Protein AF-A0A2H9PCR6-F1 (afdb_monomer_lite)

Foldseek 3Di:
DLVCLVVQQVCVVVVAADEDEDELVCLLVSLVRHAPPRYHYDYDDPDPVSVVVSVVSNVVRHD

Secondary structure (DSSP, 8-state):
-GGGHHHHHHHHHTT--EEEE--GGGHHHHHHHS-STTEEEE---SSHHHHHHHHHHHHTT--

Sequence (63 aa):
MTKWVSLIKRIQQAGKLVYIDIAPQELETILAEVSPKGLMIITSASSEEEAKELIKKAEKFTR

Structure (mmCIF, N/CA/C/O backbone):
data_AF-A0A2H9PCR6-F1
#
_entry.id   AF-A0A2H9PCR6-F1
#
loop_
_atom_site.group_PDB
_atom_site.id
_atom_site.type_symbol
_atom_site.label_atom_id
_atom_site.label_alt_id
_atom_site.label_comp_id
_atom_site.label_asym_id
_atom_site.label_entity_id
_atom_site.label_seq_id
_atom_site.pdbx_PDB_ins_code
_atom_site.Cartn_x
_atom_site.Cartn_y
_atom_si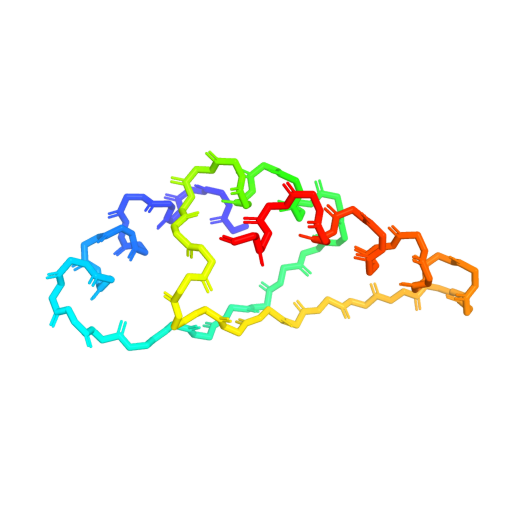te.Cartn_z
_atom_site.occupancy
_atom_site.B_iso_or_equiv
_atom_site.auth_seq_id
_atom_site.auth_comp_id
_atom_site.auth_asym_id
_atom_site.auth_atom_id
_atom_site.pdbx_PDB_model_num
ATOM 1 N N . MET A 1 1 ? -9.713 0.347 -8.475 1.00 84.56 1 MET A N 1
ATOM 2 C CA . MET A 1 1 ? -9.985 0.216 -7.024 1.00 84.56 1 MET A CA 1
ATOM 3 C C . MET A 1 1 ? -10.489 1.489 -6.329 1.00 84.56 1 MET A C 1
ATOM 5 O O . MET A 1 1 ? -11.144 1.371 -5.297 1.00 84.56 1 MET A O 1
ATOM 9 N N . THR A 1 2 ? -10.292 2.686 -6.889 1.00 83.44 2 THR A N 1
ATOM 10 C CA . THR A 1 2 ? -10.692 3.984 -6.286 1.00 83.44 2 THR A CA 1
ATOM 11 C C . THR A 1 2 ? -12.152 4.104 -5.814 1.00 83.44 2 THR A C 1
ATOM 13 O O . THR A 1 2 ? -12.412 4.688 -4.765 1.00 83.44 2 THR A O 1
ATOM 16 N N . LYS A 1 3 ? -13.122 3.485 -6.502 1.00 92.62 3 LYS A N 1
ATOM 17 C CA . LYS A 1 3 ? -14.544 3.494 -6.083 1.00 92.62 3 LYS A CA 1
ATOM 18 C C . LYS A 1 3 ? -14.821 2.846 -4.715 1.00 92.62 3 LYS A C 1
ATOM 20 O O . LYS A 1 3 ? -15.894 3.041 -4.154 1.00 92.62 3 LYS A O 1
ATOM 25 N N . TRP A 1 4 ? -13.878 2.067 -4.181 1.00 95.00 4 TRP A N 1
ATOM 26 C CA . TRP A 1 4 ? -14.017 1.355 -2.907 1.00 95.00 4 TRP A CA 1
ATOM 27 C C . TRP A 1 4 ? -13.340 2.062 -1.725 1.00 95.00 4 TRP A C 1
ATOM 29 O O . TRP A 1 4 ? -13.357 1.528 -0.618 1.00 95.00 4 TRP A O 1
ATOM 39 N N . VAL A 1 5 ? -12.788 3.266 -1.914 1.00 95.06 5 VAL A N 1
ATOM 40 C CA . VAL A 1 5 ? -12.090 4.029 -0.859 1.00 95.06 5 VAL A CA 1
ATOM 41 C C . VAL A 1 5 ? -12.930 4.161 0.416 1.00 95.06 5 VAL A C 1
ATOM 43 O O . VAL A 1 5 ? -12.434 3.896 1.510 1.00 95.06 5 VAL A O 1
ATOM 46 N N . SER A 1 6 ? -14.221 4.487 0.302 1.00 96.44 6 SER A N 1
ATOM 47 C CA . SER A 1 6 ? -15.111 4.610 1.467 1.00 96.44 6 SER A CA 1
ATOM 48 C C . SER A 1 6 ? -15.281 3.293 2.233 1.00 96.44 6 SER A C 1
ATOM 50 O O . SER A 1 6 ? -15.383 3.297 3.459 1.00 96.44 6 SER A O 1
ATOM 52 N N . LEU A 1 7 ? -15.291 2.157 1.529 1.00 96.69 7 LEU A N 1
ATOM 53 C CA . LEU A 1 7 ? -15.355 0.835 2.151 1.00 96.69 7 LEU A CA 1
ATOM 54 C C . LEU A 1 7 ? -14.039 0.504 2.864 1.00 96.69 7 LEU A C 1
ATOM 56 O O . LEU A 1 7 ? -14.069 0.065 4.011 1.00 96.69 7 LEU A O 1
ATOM 60 N N . ILE A 1 8 ? -12.897 0.770 2.225 1.00 96.50 8 ILE A N 1
ATOM 61 C CA . ILE A 1 8 ? -11.565 0.541 2.807 1.00 96.50 8 ILE A CA 1
ATOM 62 C C . ILE A 1 8 ? -11.410 1.343 4.106 1.00 96.50 8 ILE A C 1
ATOM 64 O O . ILE A 1 8 ? -11.049 0.771 5.134 1.00 96.50 8 ILE A O 1
ATOM 68 N N . LYS A 1 9 ? -11.793 2.630 4.100 1.00 95.94 9 LYS A N 1
ATOM 69 C CA . LYS A 1 9 ? -11.798 3.489 5.298 1.00 95.94 9 LYS A CA 1
ATOM 70 C C . LYS A 1 9 ? -12.620 2.878 6.437 1.00 95.94 9 LYS A C 1
ATOM 72 O O . LYS A 1 9 ? -12.137 2.810 7.564 1.00 95.94 9 LYS A O 1
ATOM 77 N N . ARG A 1 10 ? -13.829 2.374 6.152 1.00 97.75 10 ARG A N 1
ATOM 78 C CA . ARG A 1 10 ? -14.680 1.706 7.158 1.00 97.75 10 ARG A CA 1
ATOM 79 C C . ARG A 1 10 ? -14.030 0.448 7.736 1.00 97.75 10 ARG A C 1
ATOM 81 O O . ARG A 1 10 ? -14.146 0.209 8.934 1.00 97.75 10 ARG A O 1
ATOM 88 N N . ILE A 1 11 ? -13.355 -0.353 6.911 1.00 97.44 11 ILE A N 1
ATOM 89 C CA . ILE A 1 11 ? -12.663 -1.567 7.371 1.00 97.44 11 ILE A CA 1
ATOM 90 C C . ILE A 1 11 ? -11.489 -1.197 8.294 1.00 97.44 11 ILE A C 1
ATOM 92 O O . ILE A 1 11 ? -11.366 -1.772 9.376 1.00 97.44 11 ILE A O 1
ATOM 96 N N . GLN A 1 12 ? -10.687 -0.195 7.921 1.00 96.31 12 GLN A N 1
ATOM 97 C CA . GLN A 1 12 ? -9.567 0.288 8.740 1.00 96.31 12 GL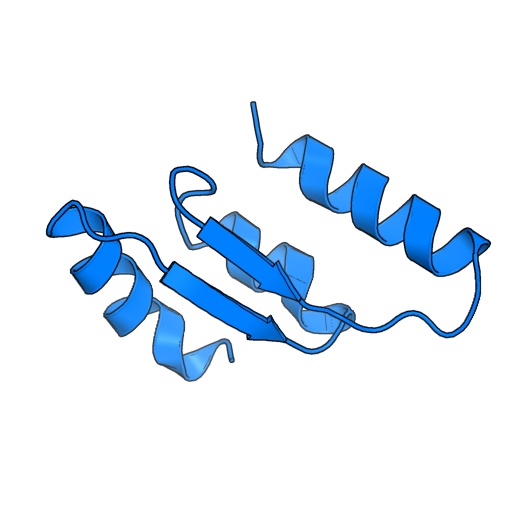N A 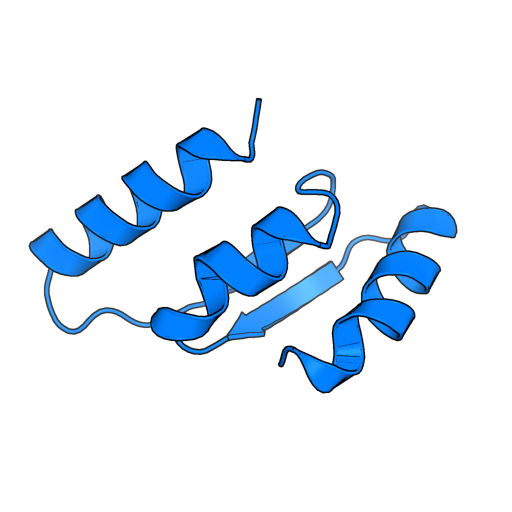CA 1
ATOM 98 C C . GLN A 1 12 ? -10.030 0.911 10.062 1.00 96.31 12 GLN A C 1
ATOM 100 O O . GLN A 1 12 ? -9.438 0.650 11.107 1.00 96.31 12 GLN A O 1
ATOM 105 N N . GLN A 1 13 ? -11.124 1.681 10.048 1.00 96.81 13 GLN A N 1
ATOM 106 C CA . GLN A 1 13 ? -11.742 2.235 11.260 1.00 96.81 13 GLN A CA 1
ATOM 107 C C . GLN A 1 13 ? -12.235 1.146 12.221 1.00 96.81 13 GLN A C 1
ATOM 109 O O . GLN A 1 13 ? -12.214 1.342 13.431 1.00 96.81 13 GLN A O 1
ATOM 114 N N . ALA A 1 14 ? -12.627 -0.019 11.701 1.00 97.81 14 ALA A N 1
ATOM 115 C CA . ALA A 1 14 ? -12.970 -1.188 12.507 1.00 97.81 14 ALA A CA 1
ATOM 116 C C . ALA A 1 14 ? -11.736 -1.953 13.038 1.00 97.81 14 ALA A C 1
ATOM 118 O O . ALA A 1 14 ? -11.889 -3.039 13.596 1.00 97.81 14 ALA A O 1
ATOM 119 N N . GLY A 1 15 ? -10.519 -1.430 12.838 1.00 97.00 15 GLY A N 1
ATOM 120 C CA . GLY A 1 15 ? -9.264 -2.036 13.292 1.00 97.00 15 GLY A CA 1
ATOM 121 C C . GLY A 1 15 ? -8.822 -3.254 12.479 1.00 97.00 15 GLY A C 1
ATOM 122 O O . GLY A 1 15 ? -7.942 -3.993 12.916 1.00 97.00 15 GLY A O 1
ATOM 123 N N . LYS A 1 16 ? -9.434 -3.494 11.313 1.00 97.88 16 LYS A N 1
ATOM 124 C CA . LYS A 1 16 ? -9.107 -4.634 10.453 1.00 97.88 16 LYS A CA 1
ATOM 125 C C . LYS A 1 16 ? -8.049 -4.260 9.419 1.00 97.88 16 LYS A C 1
ATOM 127 O O . LYS A 1 16 ? -7.978 -3.121 8.962 1.00 97.88 16 LYS A O 1
ATOM 132 N N . LEU A 1 17 ? -7.261 -5.258 9.031 1.00 97.38 17 LEU A N 1
ATOM 133 C CA . LEU A 1 17 ? -6.256 -5.137 7.979 1.00 97.38 17 LEU A CA 1
ATOM 134 C C . LEU A 1 17 ? -6.907 -5.295 6.605 1.00 97.38 17 LEU A C 1
ATOM 136 O O . LEU A 1 17 ? -7.896 -6.018 6.460 1.00 97.38 17 LEU A O 1
ATOM 140 N N . VAL A 1 18 ? -6.346 -4.625 5.602 1.00 97.19 18 VAL A N 1
ATOM 141 C CA . VAL A 1 18 ? -6.865 -4.646 4.233 1.00 97.19 18 VAL A CA 1
ATOM 142 C C . VAL A 1 18 ? -5.759 -5.040 3.271 1.00 97.19 18 VAL A C 1
ATOM 144 O O . VAL A 1 18 ? -4.659 -4.500 3.311 1.00 97.19 18 VAL A O 1
ATOM 147 N N . TYR A 1 19 ? -6.087 -5.972 2.388 1.00 97.31 19 TYR A N 1
ATOM 148 C CA . TYR A 1 19 ? -5.276 -6.365 1.249 1.00 97.31 19 TYR A CA 1
ATOM 149 C C . TYR A 1 19 ? -5.986 -5.913 -0.029 1.00 97.31 19 TYR A C 1
ATOM 151 O O . TYR A 1 19 ? -7.182 -6.179 -0.181 1.00 97.31 19 TYR A O 1
ATOM 159 N N . ILE A 1 20 ? -5.275 -5.234 -0.930 1.00 96.25 20 ILE A N 1
ATOM 160 C CA . ILE A 1 20 ? -5.814 -4.791 -2.220 1.00 96.25 20 ILE A CA 1
ATOM 161 C C . ILE A 1 20 ? -4.833 -5.053 -3.360 1.00 96.25 20 ILE A C 1
ATOM 163 O O . ILE A 1 20 ? -3.627 -4.878 -3.211 1.00 96.25 20 ILE A O 1
ATOM 167 N N . ASP A 1 21 ? -5.388 -5.421 -4.508 1.00 97.12 21 ASP A N 1
ATOM 168 C CA . ASP A 1 21 ? -4.689 -5.504 -5.787 1.00 97.12 21 ASP A CA 1
ATOM 169 C C . ASP A 1 21 ? -5.132 -4.313 -6.646 1.00 97.12 21 ASP A C 1
ATOM 171 O O . ASP A 1 21 ? -6.337 -4.094 -6.838 1.00 97.12 21 ASP A O 1
ATOM 175 N N . ILE A 1 22 ? -4.178 -3.485 -7.066 1.00 96.31 22 ILE A N 1
ATOM 176 C CA . ILE A 1 22 ? -4.431 -2.250 -7.810 1.00 96.31 22 ILE A CA 1
ATOM 177 C C . ILE A 1 22 ? -3.512 -2.152 -9.020 1.00 96.31 22 ILE A C 1
ATOM 179 O O . ILE A 1 22 ? -2.422 -2.718 -9.054 1.00 96.31 22 ILE A O 1
ATOM 183 N N . ALA A 1 23 ? -3.927 -1.352 -9.998 1.00 95.94 23 ALA A N 1
ATOM 184 C CA . ALA A 1 23 ? -3.027 -0.979 -11.074 1.00 95.94 23 ALA A CA 1
ATOM 185 C C . ALA A 1 23 ? -1.993 0.068 -10.596 1.00 95.94 23 ALA A C 1
ATOM 187 O O . ALA A 1 23 ? -2.327 0.887 -9.732 1.00 95.94 23 ALA A O 1
ATOM 188 N N . PRO A 1 24 ? -0.786 0.127 -11.196 1.00 96.19 24 PRO A N 1
ATOM 189 C CA . PRO A 1 24 ? 0.297 1.018 -10.756 1.00 96.19 24 PRO A CA 1
ATOM 190 C C . PRO A 1 24 ? -0.117 2.490 -10.685 1.00 96.19 24 PRO A C 1
ATOM 192 O O . PRO A 1 24 ? 0.211 3.199 -9.733 1.00 96.19 24 PRO A O 1
ATOM 195 N N . GLN A 1 25 ? -0.907 2.941 -11.664 1.00 95.38 25 GLN A N 1
ATOM 196 C CA . GLN A 1 25 ? -1.421 4.309 -11.737 1.00 95.38 25 GLN A CA 1
ATOM 197 C C . GLN A 1 25 ? -2.399 4.683 -10.612 1.00 95.38 25 GLN A C 1
ATOM 199 O O . GLN A 1 25 ? -2.619 5.866 -10.373 1.00 95.38 25 GLN A O 1
ATOM 204 N N . GLU A 1 26 ? -3.001 3.712 -9.917 1.00 95.31 26 GLU A N 1
ATOM 205 C CA . GLU A 1 26 ? -3.927 3.986 -8.811 1.00 95.31 26 GLU A CA 1
ATOM 206 C C . GLU A 1 26 ? -3.206 4.187 -7.467 1.00 95.31 26 GLU A C 1
ATOM 208 O O . GLU A 1 26 ? -3.838 4.635 -6.509 1.00 95.31 26 GLU A O 1
ATOM 213 N N . LEU A 1 27 ? -1.906 3.872 -7.378 1.00 95.00 27 LEU A N 1
ATOM 214 C CA . LEU A 1 27 ? -1.153 3.827 -6.120 1.00 95.00 27 LEU A CA 1
ATOM 215 C C . LEU A 1 27 ? -1.226 5.139 -5.332 1.00 95.00 27 LEU A C 1
ATOM 217 O O . LEU A 1 27 ? -1.611 5.137 -4.164 1.00 95.00 27 LEU A O 1
ATOM 221 N N . GLU A 1 28 ? -0.896 6.261 -5.973 1.00 94.25 28 GLU A N 1
ATOM 222 C CA . GLU A 1 28 ? -0.882 7.570 -5.310 1.00 94.25 28 GLU A CA 1
ATOM 223 C C . GLU A 1 28 ? -2.290 8.010 -4.896 1.00 94.25 28 GLU A C 1
ATOM 225 O O . GLU A 1 28 ? -2.478 8.505 -3.788 1.00 94.25 28 GLU A O 1
ATOM 230 N N . THR A 1 29 ? -3.300 7.777 -5.742 1.00 94.00 29 THR A N 1
ATOM 231 C CA . THR A 1 29 ? -4.693 8.120 -5.419 1.00 94.00 29 THR A CA 1
ATOM 232 C C . THR A 1 29 ? -5.206 7.328 -4.221 1.00 94.00 29 THR A C 1
ATOM 234 O O . THR A 1 29 ? -5.890 7.883 -3.367 1.00 94.00 29 THR A O 1
ATOM 237 N N . ILE A 1 30 ? -4.879 6.036 -4.131 1.00 95.00 30 ILE A N 1
ATOM 238 C CA . ILE A 1 30 ? -5.278 5.211 -2.990 1.00 95.00 30 ILE A CA 1
ATOM 239 C C . ILE A 1 30 ? -4.554 5.667 -1.720 1.00 95.00 30 ILE A C 1
ATOM 241 O O . ILE A 1 30 ? -5.216 5.914 -0.713 1.00 95.00 30 ILE A O 1
ATOM 245 N N . LEU A 1 31 ? -3.228 5.820 -1.762 1.00 94.44 31 LEU A N 1
ATOM 246 C CA . LEU A 1 31 ? -2.425 6.192 -0.591 1.00 94.44 31 LEU A CA 1
ATOM 247 C C . LEU A 1 31 ? -2.682 7.622 -0.088 1.00 94.44 31 LEU A C 1
ATOM 249 O O . LEU A 1 31 ? -2.487 7.885 1.095 1.00 94.44 31 LEU A O 1
ATOM 253 N N . ALA A 1 32 ? -3.155 8.532 -0.945 1.00 94.62 32 ALA A N 1
ATOM 254 C CA . ALA A 1 32 ? -3.607 9.860 -0.527 1.00 94.62 32 ALA A CA 1
ATOM 255 C C . ALA A 1 32 ? -4.930 9.822 0.259 1.00 94.62 32 ALA A C 1
ATOM 257 O O . ALA A 1 32 ? -5.209 10.717 1.054 1.00 94.62 32 ALA A O 1
ATOM 258 N N . GLU A 1 33 ? -5.750 8.795 0.036 1.00 95.00 33 GLU A N 1
ATOM 259 C CA . GLU A 1 33 ? -7.096 8.714 0.588 1.00 95.00 33 GLU A CA 1
ATOM 260 C C . GLU A 1 33 ?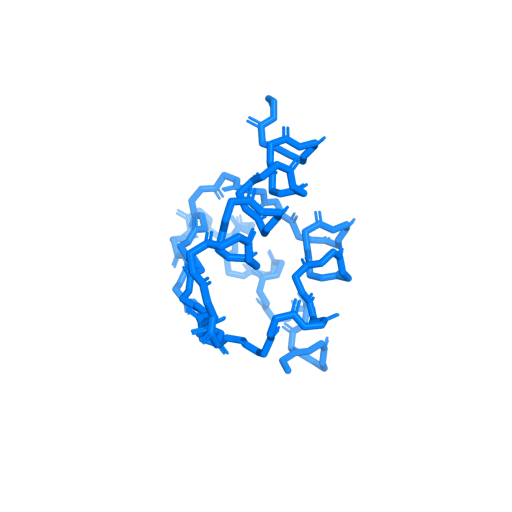 -7.196 7.818 1.822 1.00 95.00 33 GLU A C 1
ATOM 262 O O . GLU A 1 33 ? -7.962 8.131 2.732 1.00 95.00 33 GLU A O 1
ATOM 267 N N . VAL A 1 34 ? -6.489 6.688 1.865 1.00 94.81 34 VAL A N 1
ATOM 268 C CA . VAL A 1 34 ? -6.617 5.690 2.943 1.00 94.81 34 VAL A CA 1
ATOM 269 C C . VAL A 1 34 ? -5.370 5.642 3.822 1.00 94.81 34 VAL A C 1
ATOM 271 O O . VAL A 1 34 ? -4.300 6.093 3.431 1.00 94.81 34 VAL A O 1
ATOM 274 N N . SER A 1 35 ? -5.489 5.082 5.029 1.00 94.25 35 SER A N 1
ATOM 275 C CA . SER A 1 35 ? -4.325 4.968 5.911 1.00 94.25 35 SER A CA 1
ATOM 276 C C . SER A 1 35 ? -3.340 3.919 5.371 1.00 94.25 35 SER A C 1
ATOM 278 O O . SER A 1 35 ? -3.778 2.836 4.982 1.00 94.25 35 SER 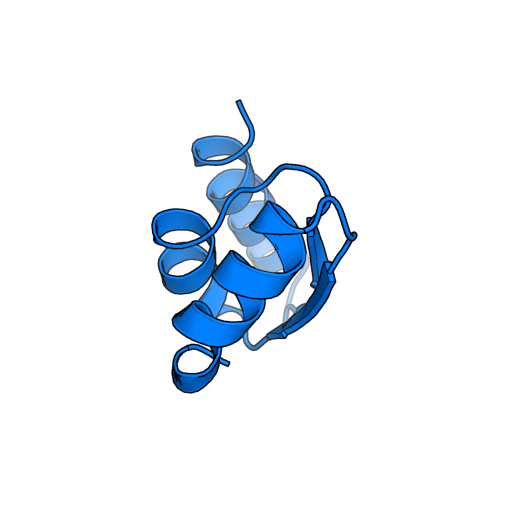A O 1
ATOM 280 N N . PRO A 1 36 ? -2.018 4.157 5.408 1.00 94.56 36 PRO A N 1
ATOM 281 C CA . PRO A 1 36 ? -1.027 3.114 5.127 1.00 94.56 36 PRO A CA 1
ATOM 282 C C . PRO A 1 36 ? -0.978 2.040 6.228 1.00 94.56 36 PRO A C 1
ATOM 284 O O . PRO A 1 36 ? -0.515 0.922 6.005 1.00 94.56 36 PRO A O 1
ATOM 287 N N . LYS A 1 37 ? -1.452 2.351 7.442 1.00 93.75 37 LYS A N 1
ATOM 288 C CA . LYS A 1 37 ? -1.384 1.434 8.580 1.00 93.75 37 LYS A CA 1
ATOM 289 C C . LYS A 1 37 ? -2.335 0.256 8.366 1.00 93.75 37 LYS A C 1
ATOM 291 O O . LYS A 1 37 ? -3.542 0.431 8.217 1.00 93.75 37 LYS A O 1
ATOM 296 N N . GLY A 1 38 ? -1.781 -0.955 8.402 1.00 93.19 38 GLY A N 1
ATOM 297 C CA . GLY A 1 38 ? -2.547 -2.188 8.215 1.00 93.19 38 GLY A CA 1
ATOM 298 C C . GLY A 1 38 ? -3.041 -2.413 6.784 1.00 93.19 38 GLY A C 1
ATOM 299 O O . GLY A 1 38 ? -4.011 -3.147 6.591 1.00 93.19 38 GLY A O 1
ATOM 300 N N . LEU A 1 39 ? -2.396 -1.778 5.801 1.00 96.06 39 LEU A N 1
ATOM 301 C CA . LEU A 1 39 ? -2.674 -1.933 4.378 1.00 96.06 39 LEU A CA 1
ATOM 302 C C . LEU A 1 39 ? -1.554 -2.733 3.698 1.00 96.06 39 LEU A C 1
ATOM 304 O O . LEU A 1 39 ? -0.379 -2.408 3.846 1.00 96.06 39 LEU A O 1
ATOM 308 N N . MET A 1 40 ? -1.924 -3.749 2.922 1.00 96.50 40 MET A N 1
ATOM 309 C CA . MET A 1 40 ? -1.043 -4.433 1.976 1.00 96.50 40 MET A CA 1
ATOM 310 C C . MET A 1 40 ? -1.531 -4.148 0.555 1.00 96.50 40 MET A C 1
ATOM 312 O O . MET A 1 40 ? -2.708 -4.350 0.252 1.00 96.50 40 MET A O 1
ATOM 316 N N . ILE A 1 41 ? -0.626 -3.683 -0.306 1.00 96.19 41 ILE A N 1
ATOM 317 C CA . ILE A 1 41 ? -0.898 -3.408 -1.719 1.00 96.19 41 ILE A CA 1
ATOM 318 C C . ILE A 1 41 ? -0.102 -4.389 -2.570 1.00 96.19 41 ILE A C 1
ATOM 320 O O . ILE A 1 41 ? 1.105 -4.534 -2.381 1.00 96.19 41 ILE A O 1
ATOM 324 N N . ILE A 1 42 ? -0.777 -5.013 -3.530 1.00 97.19 42 ILE A N 1
ATOM 325 C CA . ILE A 1 42 ? -0.149 -5.678 -4.667 1.00 97.19 42 ILE A CA 1
ATOM 326 C C . ILE A 1 42 ? -0.386 -4.829 -5.914 1.00 97.19 42 ILE A C 1
ATOM 328 O O . ILE A 1 42 ? -1.472 -4.295 -6.125 1.00 97.19 42 ILE A O 1
ATOM 332 N N . THR A 1 43 ? 0.668 -4.679 -6.709 1.00 96.81 43 THR A N 1
ATOM 333 C CA . THR A 1 43 ? 0.648 -4.060 -8.034 1.00 96.81 43 THR A CA 1
ATOM 334 C C . THR A 1 43 ? 1.694 -4.750 -8.903 1.00 96.81 43 THR A C 1
ATOM 336 O O . THR A 1 43 ? 2.640 -5.354 -8.394 1.00 96.81 43 THR A O 1
ATOM 339 N N . SER A 1 44 ? 1.534 -4.662 -10.219 1.00 96.75 44 SER A N 1
ATOM 340 C CA . SER A 1 44 ? 2.544 -5.110 -11.180 1.00 96.75 44 SER A CA 1
ATOM 341 C C . SER A 1 44 ? 3.520 -3.982 -11.530 1.00 96.75 44 SER A C 1
ATOM 343 O O . SER A 1 44 ? 3.269 -2.819 -11.230 1.00 96.75 44 SER A O 1
ATOM 345 N N . ALA A 1 45 ? 4.646 -4.332 -12.145 1.00 97.06 45 ALA A N 1
ATOM 346 C CA . ALA A 1 45 ? 5.561 -3.403 -12.796 1.00 97.06 45 ALA A CA 1
ATOM 347 C C . ALA A 1 45 ? 6.133 -4.095 -14.037 1.00 97.06 45 ALA A C 1
ATOM 349 O O . ALA A 1 45 ? 6.389 -5.300 -14.018 1.00 97.06 45 ALA A O 1
ATOM 350 N N . SER A 1 46 ? 6.317 -3.347 -15.118 1.00 96.75 46 SER A N 1
ATOM 351 C CA . SER A 1 46 ? 6.842 -3.844 -16.393 1.00 96.75 46 SER A CA 1
ATOM 352 C C . SER A 1 46 ? 8.373 -3.922 -16.426 1.00 96.75 46 SER A C 1
ATOM 354 O O . SER A 1 46 ? 8.945 -4.566 -17.304 1.00 96.75 46 SER A O 1
ATOM 356 N N . SER A 1 47 ? 9.047 -3.286 -15.464 1.00 98.25 47 SER A N 1
ATOM 357 C CA . SER A 1 47 ? 10.502 -3.285 -15.318 1.00 98.25 47 SER A CA 1
ATOM 358 C C . SER A 1 47 ? 10.919 -3.111 -13.858 1.00 98.25 47 SER A C 1
ATOM 360 O O . SER A 1 47 ? 10.142 -2.652 -13.018 1.00 98.25 47 SER A O 1
ATOM 362 N N . GLU A 1 48 ? 12.174 -3.445 -13.559 1.00 98.25 48 GLU A N 1
ATOM 363 C CA . GLU A 1 48 ? 12.771 -3.181 -12.246 1.00 98.25 48 GLU A CA 1
ATOM 364 C C . GLU A 1 48 ? 12.795 -1.679 -11.919 1.00 98.25 48 GLU A C 1
ATOM 366 O O . GLU A 1 48 ? 12.571 -1.296 -10.771 1.00 98.25 48 GLU A O 1
ATOM 371 N N . GLU A 1 49 ? 13.030 -0.821 -12.917 1.00 98.19 49 GLU A N 1
ATOM 372 C CA . GLU A 1 49 ? 13.060 0.630 -12.711 1.00 98.19 49 GLU A CA 1
ATOM 373 C C . GLU A 1 49 ? 11.681 1.162 -12.307 1.00 98.19 49 GLU A C 1
ATOM 375 O O . GLU A 1 49 ? 11.561 1.860 -11.302 1.00 98.19 49 GLU A O 1
ATOM 380 N N . GLU A 1 50 ? 10.620 0.737 -13.000 1.00 97.50 50 GLU A N 1
ATOM 381 C CA . GLU A 1 50 ? 9.244 1.078 -12.621 1.00 97.50 50 GLU A CA 1
ATOM 382 C C . GLU A 1 50 ? 8.909 0.570 -11.209 1.00 97.50 50 GLU A C 1
ATOM 384 O O . GLU A 1 50 ? 8.309 1.291 -10.410 1.00 97.50 50 GLU A O 1
ATOM 389 N N . ALA A 1 51 ? 9.350 -0.642 -10.850 1.00 97.56 51 ALA A N 1
ATOM 390 C CA . ALA A 1 51 ? 9.154 -1.171 -9.501 1.00 97.56 51 ALA A CA 1
ATOM 391 C C . ALA A 1 51 ? 9.825 -0.284 -8.433 1.00 97.56 51 ALA A C 1
ATOM 393 O O . ALA A 1 51 ? 9.211 0.027 -7.409 1.00 97.56 51 ALA A O 1
ATOM 394 N N . LYS A 1 52 ? 11.058 0.181 -8.679 1.00 97.81 52 LYS A N 1
ATOM 395 C CA . LYS A 1 52 ? 11.767 1.111 -7.782 1.00 97.81 52 LYS A CA 1
ATOM 396 C C . LYS A 1 52 ? 11.054 2.457 -7.669 1.00 97.81 52 LYS A C 1
ATOM 398 O O . LYS A 1 52 ? 10.987 3.019 -6.574 1.00 97.81 52 LYS A O 1
ATOM 403 N N . GLU A 1 53 ? 10.512 2.980 -8.765 1.00 96.81 53 GLU A N 1
ATOM 404 C CA . GLU A 1 53 ? 9.724 4.215 -8.748 1.00 96.81 53 GLU A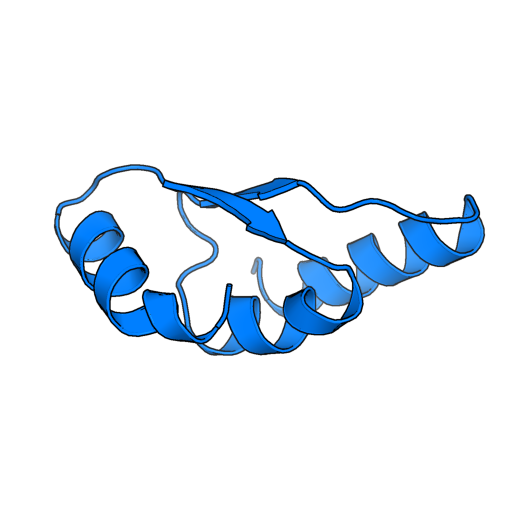 CA 1
ATOM 405 C C . GLU A 1 53 ? 8.438 4.073 -7.924 1.00 96.81 53 GLU A C 1
ATOM 407 O O . GLU A 1 53 ? 8.115 4.968 -7.139 1.00 96.81 53 GLU A O 1
ATOM 412 N N . LEU A 1 54 ? 7.727 2.948 -8.048 1.00 96.75 54 LEU A N 1
ATOM 413 C CA . LEU A 1 54 ? 6.527 2.664 -7.253 1.00 96.75 54 LEU A CA 1
ATOM 414 C C . LEU A 1 54 ? 6.841 2.601 -5.752 1.00 96.75 54 LEU A C 1
ATOM 416 O O . LEU A 1 54 ? 6.106 3.182 -4.953 1.00 96.75 54 LEU A O 1
ATOM 420 N N . ILE A 1 55 ? 7.961 1.979 -5.367 1.00 95.81 55 ILE A N 1
ATOM 421 C CA . ILE A 1 55 ? 8.415 1.942 -3.967 1.00 95.81 55 ILE A CA 1
ATOM 422 C C . ILE A 1 55 ? 8.695 3.361 -3.454 1.00 95.81 55 ILE A C 1
ATOM 424 O O . ILE A 1 55 ? 8.138 3.762 -2.433 1.00 95.81 55 ILE A O 1
ATOM 428 N N . LYS A 1 56 ? 9.468 4.167 -4.197 1.00 95.69 56 LYS A N 1
ATOM 429 C CA . LYS A 1 56 ? 9.751 5.571 -3.834 1.00 95.69 56 LYS A CA 1
ATOM 430 C C . LYS A 1 56 ? 8.483 6.416 -3.692 1.00 95.69 56 LYS A C 1
ATOM 432 O O . LYS A 1 56 ? 8.429 7.328 -2.868 1.00 95.69 56 LYS A O 1
ATOM 437 N N . LYS A 1 57 ? 7.460 6.163 -4.514 1.00 94.25 57 LYS A N 1
ATOM 438 C CA . LYS A 1 57 ? 6.155 6.828 -4.391 1.00 94.25 57 LYS A CA 1
ATOM 439 C C . LYS A 1 57 ? 5.450 6.416 -3.104 1.00 94.25 57 LYS A C 1
ATOM 441 O O . LYS A 1 57 ? 4.968 7.295 -2.395 1.00 94.25 57 LYS A O 1
ATOM 446 N N . ALA A 1 58 ? 5.433 5.122 -2.782 1.00 94.44 58 ALA A N 1
ATOM 447 C CA . ALA A 1 58 ? 4.813 4.609 -1.564 1.00 94.44 58 ALA A CA 1
ATOM 448 C C . ALA A 1 58 ? 5.459 5.179 -0.286 1.00 94.44 58 ALA A C 1
ATOM 450 O O . ALA A 1 58 ? 4.739 5.585 0.625 1.00 94.44 58 ALA A O 1
ATOM 451 N N . GLU A 1 59 ? 6.789 5.321 -0.253 1.00 94.00 59 GLU A N 1
ATOM 452 C CA . GLU A 1 59 ? 7.540 5.883 0.887 1.00 94.00 59 GLU A CA 1
ATOM 453 C C . GLU A 1 59 ? 7.071 7.284 1.311 1.00 94.00 59 GLU A C 1
ATOM 455 O O . GLU A 1 59 ? 7.158 7.646 2.486 1.00 94.00 59 GLU A O 1
ATOM 460 N N . LYS A 1 60 ? 6.540 8.084 0.375 1.00 92.12 60 LYS A N 1
ATOM 461 C CA . LYS A 1 60 ? 6.018 9.429 0.672 1.00 92.12 60 LYS A CA 1
ATOM 462 C C . LYS A 1 60 ? 4.805 9.402 1.603 1.00 92.12 60 LYS A C 1
ATOM 464 O O . LYS A 1 60 ? 4.542 10.400 2.269 1.00 92.12 60 LYS A O 1
ATOM 469 N N . PHE A 1 61 ? 4.079 8.287 1.640 1.00 89.38 61 PHE A N 1
ATOM 470 C CA . PHE A 1 61 ? 2.824 8.145 2.374 1.00 89.38 61 PHE A CA 1
ATOM 471 C C . PHE A 1 61 ? 2.951 7.273 3.627 1.00 89.38 61 PHE A C 1
ATOM 473 O O . PHE A 1 61 ? 2.068 7.323 4.473 1.00 89.38 61 PHE A O 1
ATOM 480 N N . THR A 1 62 ? 4.024 6.491 3.783 1.00 81.81 62 THR A N 1
ATOM 481 C CA . THR A 1 62 ? 4.175 5.484 4.853 1.00 81.81 62 THR A CA 1
ATOM 482 C C . THR A 1 62 ? 5.062 5.940 6.022 1.00 81.81 62 THR A C 1
ATOM 484 O O . THR A 1 62 ? 5.824 5.133 6.555 1.00 81.81 62 THR A O 1
ATOM 487 N N . ARG A 1 63 ? 5.002 7.220 6.412 1.00 61.06 63 ARG A N 1
ATOM 488 C CA . ARG A 1 63 ? 5.755 7.748 7.567 1.00 61.06 63 ARG A CA 1
ATOM 489 C C . ARG A 1 63 ? 5.073 7.504 8.909 1.00 61.06 63 ARG A C 1
ATOM 491 O O . ARG A 1 63 ? 3.824 7.557 8.961 1.00 61.06 63 ARG A O 1
#

pLDDT: mean 94.72, std 5.31, range [61.06, 98.25]

Organism: NCBI:txid1974542

Radius of gyration: 11.72 Å; chains: 1; bounding box: 28×16×30 Å